Protein AF-A0A4D7JFY1-F1 (afdb_monomer)

Radius of gyration: 15.25 Å; Cα contacts (8 Å, |Δi|>4): 106; chains: 1; bounding box: 45×32×31 Å

Sequence (107 aa):
MTNQVCSRCGSYLITDSQNYLVNDIKEELKSESNTCGKCSKEELELKIELIKAGQIDNILKDPKWNKKKLLENLDYYLENGLMVFTEYFHLKKGYCCKNNCRHCPYN

Structure (mmCIF, N/CA/C/O backbone):
data_AF-A0A4D7JFY1-F1
#
_entry.id   AF-A0A4D7JFY1-F1
#
loop_
_atom_site.group_PDB
_atom_site.id
_atom_site.type_symbol
_atom_site.label_atom_id
_atom_site.label_alt_id
_atom_site.label_comp_id
_atom_site.label_asym_id
_atom_site.label_entity_id
_atom_site.label_seq_id
_atom_site.pdbx_PDB_ins_code
_atom_site.Cartn_x
_atom_site.Cartn_y
_atom_site.Cartn_z
_atom_site.occupancy
_atom_site.B_iso_or_equiv
_atom_site.auth_seq_id
_atom_site.auth_comp_id
_atom_site.auth_asym_id
_atom_site.auth_atom_id
_atom_site.pdbx_PDB_model_num
ATOM 1 N N . MET A 1 1 ? 29.867 19.247 -6.416 1.00 47.56 1 MET A N 1
ATOM 2 C CA . MET A 1 1 ? 28.424 18.998 -6.215 1.00 47.56 1 MET A CA 1
ATOM 3 C C . MET A 1 1 ? 27.981 18.067 -7.330 1.00 47.56 1 MET A C 1
ATOM 5 O O . MET A 1 1 ? 27.969 18.483 -8.479 1.00 47.56 1 MET A O 1
ATOM 9 N N . THR A 1 2 ? 27.786 16.782 -7.045 1.00 51.81 2 THR A N 1
ATOM 10 C CA . THR A 1 2 ? 27.357 15.803 -8.052 1.00 51.81 2 THR A CA 1
ATOM 11 C C . THR A 1 2 ? 25.845 15.900 -8.207 1.00 51.81 2 THR A C 1
ATOM 13 O O . THR A 1 2 ? 25.100 15.455 -7.340 1.00 51.81 2 THR A O 1
ATOM 16 N N . ASN A 1 3 ? 25.390 16.505 -9.304 1.00 60.25 3 ASN A N 1
ATOM 17 C CA . ASN A 1 3 ? 23.982 16.482 -9.688 1.00 60.25 3 ASN A CA 1
ATOM 18 C C . ASN A 1 3 ? 23.597 15.033 -10.001 1.00 60.25 3 ASN A C 1
ATOM 20 O O . ASN A 1 3 ? 23.916 14.527 -11.076 1.00 60.25 3 ASN A O 1
ATOM 24 N N . GLN A 1 4 ? 22.959 14.346 -9.055 1.00 73.12 4 GLN A N 1
ATOM 25 C CA . GLN A 1 4 ? 22.403 13.028 -9.327 1.00 73.12 4 GLN A CA 1
ATOM 26 C C . GLN A 1 4 ? 21.111 13.177 -10.135 1.00 73.12 4 GLN A C 1
ATOM 28 O O . GLN A 1 4 ? 20.316 14.089 -9.910 1.00 73.12 4 GLN A O 1
ATOM 33 N N . VAL A 1 5 ? 20.923 12.293 -11.110 1.00 83.31 5 VAL A N 1
ATOM 34 C CA . VAL A 1 5 ? 19.756 12.265 -11.997 1.00 83.31 5 VAL A CA 1
ATOM 35 C C . VAL A 1 5 ? 18.952 10.997 -11.750 1.00 83.31 5 VAL A C 1
ATOM 37 O O . VAL A 1 5 ? 19.507 9.956 -11.399 1.00 83.31 5 VAL A O 1
ATOM 40 N N . CYS A 1 6 ? 17.639 11.089 -11.938 1.00 82.94 6 CYS A N 1
ATOM 41 C CA . CYS A 1 6 ? 16.741 9.951 -11.868 1.00 82.94 6 CYS A CA 1
ATOM 42 C C . CYS A 1 6 ? 17.097 8.941 -12.964 1.00 82.94 6 CYS A C 1
ATOM 44 O O . CYS A 1 6 ? 17.016 9.273 -14.146 1.00 82.94 6 CYS A O 1
ATOM 46 N N . SER A 1 7 ? 17.400 7.697 -12.599 1.00 84.69 7 SER A N 1
ATOM 47 C CA . SER A 1 7 ? 17.726 6.635 -13.560 1.00 84.69 7 SER A CA 1
ATOM 48 C C . SER A 1 7 ? 16.560 6.245 -14.479 1.00 84.69 7 SER A C 1
ATOM 50 O O . SER A 1 7 ? 16.793 5.632 -15.515 1.00 84.69 7 SER A O 1
ATOM 52 N N . ARG A 1 8 ? 15.313 6.599 -14.125 1.00 84.75 8 ARG A N 1
ATOM 53 C CA . ARG A 1 8 ? 14.105 6.250 -14.894 1.00 84.75 8 ARG A CA 1
ATOM 54 C C . ARG A 1 8 ? 13.620 7.361 -15.829 1.00 84.75 8 ARG A C 1
ATOM 56 O O . ARG A 1 8 ? 13.225 7.067 -16.949 1.00 84.75 8 ARG A O 1
ATOM 63 N N . CYS A 1 9 ? 13.629 8.621 -15.389 1.00 86.75 9 CYS A N 1
ATOM 64 C CA . CYS A 1 9 ? 13.096 9.749 -16.174 1.00 86.75 9 CYS A CA 1
ATOM 65 C C . CYS A 1 9 ? 14.127 10.838 -16.505 1.00 86.75 9 CYS A C 1
ATOM 67 O O . CYS A 1 9 ? 13.779 11.821 -17.151 1.00 86.75 9 CYS A O 1
ATOM 69 N N . GLY A 1 10 ? 15.371 10.714 -16.032 1.00 83.88 10 GLY A N 1
ATOM 70 C CA . GLY A 1 10 ? 16.449 11.673 -16.298 1.00 83.88 10 GLY A CA 1
ATOM 71 C C . GLY A 1 10 ? 16.338 13.015 -15.563 1.00 83.88 10 GLY A C 1
ATOM 72 O O . GLY A 1 10 ? 17.227 13.850 -15.695 1.00 83.88 10 GLY A O 1
ATOM 73 N N . SER A 1 11 ? 15.283 13.245 -14.773 1.00 83.88 11 SER A N 1
ATOM 74 C CA . SER A 1 11 ? 15.112 14.487 -14.006 1.00 83.88 11 SER A CA 1
ATOM 75 C C . SER A 1 11 ? 16.173 14.631 -12.913 1.00 83.88 11 SER A C 1
ATOM 77 O O . SER A 1 11 ? 16.563 13.643 -12.290 1.00 83.88 11 SER A O 1
ATOM 79 N N . TYR A 1 12 ? 16.601 15.861 -12.634 1.00 79.81 12 TYR A N 1
ATOM 80 C CA . TYR A 1 12 ? 17.544 16.146 -11.552 1.00 79.81 12 TYR A CA 1
ATOM 81 C C . TYR A 1 12 ? 16.945 15.806 -10.180 1.00 79.81 12 TYR A C 1
ATOM 83 O O . TYR A 1 12 ? 15.835 16.225 -9.852 1.00 79.81 12 TYR A O 1
ATOM 91 N N . LEU A 1 13 ? 17.691 15.045 -9.375 1.00 71.88 13 LEU A N 1
ATOM 92 C CA . LEU A 1 13 ? 17.361 14.739 -7.986 1.00 71.88 13 LEU A CA 1
ATOM 93 C C . LEU A 1 13 ? 17.845 15.908 -7.125 1.00 71.88 13 LEU A C 1
ATOM 95 O O . LEU A 1 13 ? 18.973 15.916 -6.639 1.00 71.88 13 LEU A O 1
ATOM 99 N N . ILE A 1 14 ? 17.011 16.935 -6.988 1.00 62.88 14 ILE A N 1
ATOM 100 C CA . ILE A 1 14 ? 17.299 18.044 -6.078 1.00 62.88 14 ILE A CA 1
ATOM 101 C C . ILE A 1 14 ? 17.091 17.513 -4.655 1.00 62.88 14 ILE A C 1
ATOM 103 O O . ILE A 1 14 ? 16.045 16.937 -4.348 1.00 62.88 14 ILE A O 1
ATOM 107 N N . THR A 1 15 ? 18.099 17.649 -3.791 1.00 58.31 15 THR A N 1
ATOM 108 C CA . THR A 1 15 ? 18.032 17.260 -2.376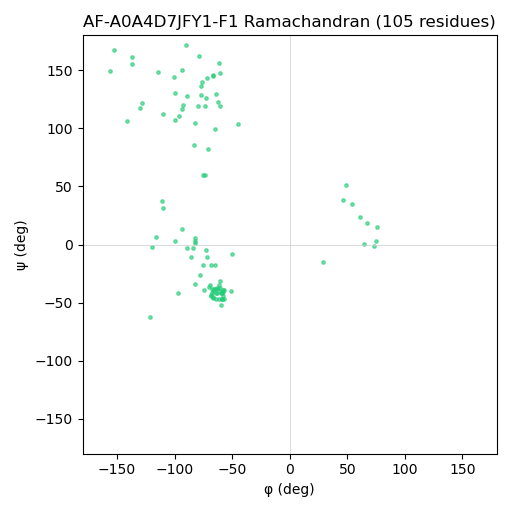 1.00 58.31 15 THR A CA 1
ATOM 109 C C . THR A 1 15 ? 17.210 18.276 -1.587 1.00 58.31 15 THR A C 1
ATOM 111 O O . THR A 1 15 ? 17.725 18.905 -0.674 1.00 58.31 15 THR A O 1
ATOM 114 N N . ASP A 1 16 ? 15.947 18.475 -1.945 1.00 47.88 16 ASP A N 1
ATOM 115 C CA . ASP A 1 16 ? 15.056 19.368 -1.214 1.00 47.88 16 ASP A CA 1
ATOM 116 C C . ASP A 1 16 ? 13.764 18.644 -0.869 1.00 47.88 16 ASP A C 1
ATOM 118 O O . ASP A 1 16 ? 13.100 18.110 -1.751 1.00 47.88 16 ASP A O 1
ATOM 122 N N . SER A 1 17 ? 13.498 18.596 0.442 1.00 45.12 17 SER A N 1
ATOM 123 C CA . SER A 1 17 ? 12.237 18.582 1.219 1.00 45.12 17 SER A CA 1
ATOM 124 C C . SER A 1 17 ? 10.919 17.986 0.674 1.00 45.12 17 SER A C 1
ATOM 126 O O . SER A 1 17 ? 10.050 17.664 1.476 1.00 45.12 17 SER A O 1
ATOM 128 N N . GLN A 1 18 ? 10.755 17.720 -0.620 1.00 45.66 18 GLN A N 1
ATOM 129 C CA . GLN A 1 18 ? 9.67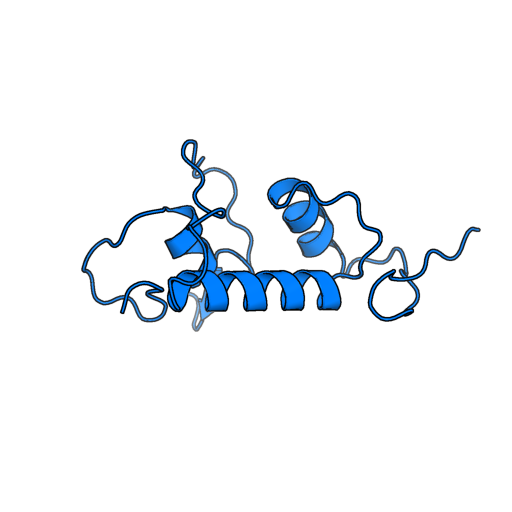0 16.928 -1.218 1.00 45.66 18 GLN A CA 1
ATOM 130 C C . GLN A 1 18 ? 9.922 15.405 -1.138 1.00 45.66 18 GLN A C 1
ATOM 132 O O . GLN A 1 18 ? 9.138 14.603 -1.642 1.00 45.66 18 GLN A O 1
ATOM 137 N N . ASN A 1 19 ? 11.023 15.001 -0.493 1.00 49.72 19 ASN A N 1
ATOM 138 C CA . ASN A 1 19 ? 11.561 13.636 -0.465 1.00 49.72 19 ASN A CA 1
ATOM 139 C C . ASN A 1 19 ? 11.222 12.827 0.804 1.00 49.72 19 ASN A C 1
ATOM 141 O O . ASN A 1 19 ? 11.682 11.692 0.922 1.00 49.72 19 ASN A O 1
ATOM 145 N N . TYR A 1 20 ? 10.439 13.367 1.748 1.00 49.19 20 TYR A N 1
ATOM 146 C CA . TYR A 1 20 ? 10.166 12.663 3.015 1.00 49.19 20 TYR A CA 1
ATOM 147 C C . TYR A 1 20 ? 9.441 11.324 2.795 1.00 49.19 20 TYR A C 1
ATOM 149 O O . TYR A 1 20 ? 9.760 10.341 3.452 1.00 49.19 20 TYR A O 1
ATOM 157 N N . LEU A 1 21 ? 8.561 11.243 1.788 1.00 54.41 21 LEU A N 1
ATOM 158 C CA . LEU A 1 21 ? 7.944 9.975 1.381 1.00 54.41 21 LEU A CA 1
ATOM 159 C C . LEU A 1 21 ? 8.928 9.024 0.700 1.00 54.41 21 LEU A C 1
ATOM 161 O O . LEU A 1 21 ? 8.813 7.816 0.836 1.00 54.41 21 LEU A O 1
ATOM 165 N N . VAL A 1 22 ? 9.861 9.553 -0.089 1.00 56.72 22 VAL A N 1
ATOM 166 C CA . VAL A 1 22 ? 10.669 8.752 -1.018 1.00 56.72 22 VAL A CA 1
ATOM 167 C C . VAL A 1 22 ? 11.714 7.946 -0.274 1.00 56.72 22 VAL A C 1
ATOM 169 O O . VAL A 1 22 ? 11.939 6.798 -0.629 1.00 56.72 22 VAL A O 1
ATOM 172 N N . ASN A 1 23 ? 12.326 8.521 0.760 1.00 56.97 23 ASN A N 1
ATOM 173 C CA . ASN A 1 23 ? 13.293 7.796 1.580 1.00 56.97 23 ASN A CA 1
ATOM 174 C C . ASN A 1 23 ? 12.600 6.691 2.388 1.00 56.97 23 ASN A C 1
ATOM 176 O O . ASN A 1 23 ? 13.059 5.555 2.355 1.00 56.97 23 ASN A O 1
ATOM 180 N N . ASP A 1 24 ? 11.444 6.987 2.990 1.00 61.81 24 ASP A N 1
ATOM 181 C CA . ASP A 1 24 ? 10.641 6.002 3.725 1.00 61.81 24 ASP A CA 1
ATOM 182 C C . ASP A 1 24 ? 10.096 4.886 2.799 1.00 61.81 24 ASP A C 1
ATOM 184 O O . ASP A 1 24 ? 10.113 3.710 3.157 1.00 61.81 24 ASP A O 1
ATOM 188 N N . ILE A 1 25 ? 9.678 5.220 1.570 1.00 62.91 25 ILE A N 1
ATOM 189 C CA . ILE A 1 25 ? 9.264 4.246 0.541 1.00 62.91 25 ILE A CA 1
ATOM 190 C C . ILE A 1 25 ? 10.454 3.412 0.052 1.00 62.91 25 ILE A C 1
ATOM 192 O O . ILE A 1 25 ? 10.314 2.209 -0.153 1.00 62.91 25 ILE A O 1
ATOM 196 N N . LYS A 1 26 ? 11.623 4.026 -0.163 1.00 64.38 26 LYS A N 1
ATOM 197 C CA . LYS A 1 26 ? 12.835 3.321 -0.611 1.00 64.38 26 LYS A CA 1
ATOM 198 C C . LYS A 1 26 ? 13.344 2.342 0.440 1.00 64.38 26 LYS A C 1
ATOM 200 O O . LYS A 1 26 ? 13.775 1.255 0.059 1.00 64.38 26 LYS A O 1
ATOM 205 N N . GLU A 1 27 ? 13.265 2.697 1.723 1.00 65.00 27 GLU A N 1
ATOM 206 C CA . GLU A 1 27 ? 13.556 1.781 2.831 1.00 65.00 27 GLU A CA 1
ATOM 207 C C . GLU A 1 27 ? 12.594 0.587 2.831 1.00 65.00 27 GLU A C 1
ATOM 209 O O . GLU A 1 27 ? 13.038 -0.561 2.890 1.00 65.00 27 GLU A O 1
ATOM 214 N N . GLU A 1 28 ? 11.291 0.837 2.680 1.00 62.72 28 GLU A N 1
ATOM 215 C CA . GLU A 1 28 ? 10.267 -0.213 2.675 1.00 62.72 28 GLU A CA 1
ATOM 216 C C . GLU A 1 28 ? 10.386 -1.147 1.454 1.00 62.72 28 GLU A C 1
ATOM 218 O O . GLU A 1 28 ? 10.268 -2.367 1.571 1.00 62.72 28 GLU A O 1
ATOM 223 N N . LEU A 1 29 ? 10.683 -0.588 0.277 1.00 63.44 29 LEU A N 1
ATOM 224 C CA . LEU A 1 29 ? 10.866 -1.333 -0.972 1.00 63.44 29 LEU A CA 1
ATOM 225 C C . LEU A 1 29 ? 12.281 -1.903 -1.146 1.00 63.44 29 LEU A C 1
ATOM 227 O O . LEU A 1 29 ? 12.530 -2.580 -2.145 1.00 63.44 29 LEU A O 1
ATOM 231 N N . LYS A 1 30 ? 13.205 -1.628 -0.211 1.00 61.38 30 LYS A N 1
ATOM 232 C CA . LYS A 1 30 ? 14.631 -1.999 -0.279 1.00 61.38 30 LYS A CA 1
ATOM 233 C C . LYS A 1 30 ? 15.271 -1.684 -1.642 1.00 61.38 30 LYS A C 1
ATOM 235 O O . LYS A 1 30 ? 16.051 -2.482 -2.160 1.00 61.38 30 LYS A O 1
ATOM 240 N N . SER A 1 31 ? 14.911 -0.559 -2.268 1.00 63.03 31 SER A N 1
ATOM 241 C CA . SER A 1 31 ? 15.376 -0.240 -3.626 1.00 63.03 31 SER A CA 1
ATOM 242 C C . SER A 1 31 ? 16.656 0.602 -3.589 1.00 63.03 31 SER A C 1
ATOM 244 O O . SER A 1 31 ? 16.630 1.733 -3.104 1.00 63.03 31 SER A O 1
ATOM 246 N N . GLU A 1 32 ? 17.748 0.103 -4.171 1.00 61.31 32 GLU A N 1
ATOM 247 C CA . GLU A 1 32 ? 19.032 0.825 -4.290 1.00 61.31 32 GLU A CA 1
ATOM 248 C C . GLU A 1 32 ? 19.082 1.799 -5.487 1.00 61.31 32 GLU A C 1
ATOM 250 O O . GLU A 1 32 ? 20.097 2.445 -5.746 1.00 61.31 32 GLU A O 1
ATOM 255 N N . SER A 1 33 ? 17.995 1.924 -6.255 1.00 67.69 33 SER A N 1
ATOM 256 C CA . SER A 1 33 ? 17.975 2.743 -7.466 1.00 67.69 33 SER A CA 1
ATOM 257 C C . SER A 1 33 ? 17.874 4.245 -7.176 1.00 67.69 33 SER A C 1
ATOM 259 O O . SER A 1 33 ? 17.025 4.707 -6.406 1.00 67.69 33 SER A O 1
ATOM 261 N N . ASN A 1 34 ? 18.669 5.038 -7.900 1.00 74.56 34 ASN A N 1
ATOM 262 C CA . ASN A 1 34 ? 18.582 6.501 -7.932 1.00 74.56 34 ASN A CA 1
ATOM 263 C C . ASN A 1 34 ? 17.363 6.976 -8.740 1.00 74.56 34 ASN A C 1
ATOM 265 O O . ASN A 1 34 ? 17.501 7.674 -9.736 1.00 74.56 34 ASN A O 1
ATOM 269 N N . THR A 1 35 ? 16.154 6.589 -8.337 1.00 75.88 35 THR A N 1
ATOM 270 C CA . THR A 1 35 ? 14.889 7.072 -8.909 1.00 75.88 35 THR A CA 1
ATOM 271 C C . THR A 1 35 ? 14.347 8.267 -8.122 1.00 75.88 35 THR A C 1
ATOM 273 O O . THR A 1 35 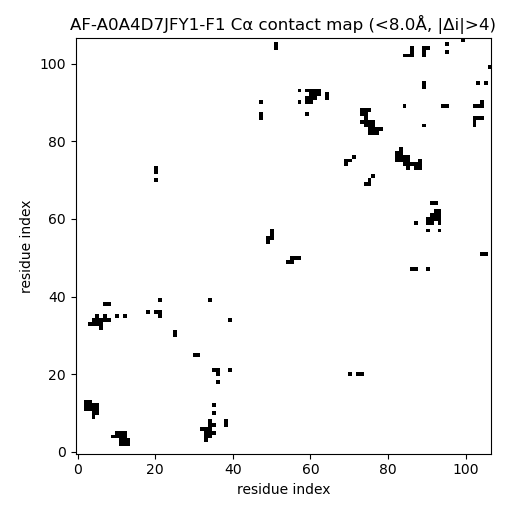? 14.582 8.395 -6.915 1.00 75.88 35 THR A O 1
ATOM 276 N N . CYS A 1 36 ? 13.619 9.161 -8.799 1.00 78.50 36 CYS A N 1
ATOM 277 C CA . CYS A 1 36 ? 12.891 10.258 -8.159 1.00 78.50 36 CYS A CA 1
ATOM 278 C C . CYS A 1 36 ? 11.578 9.762 -7.534 1.00 78.50 36 CYS A C 1
ATOM 280 O O . CYS A 1 36 ? 11.063 8.706 -7.907 1.00 78.50 36 CYS A O 1
ATOM 282 N N . GLY A 1 37 ? 10.998 10.554 -6.625 1.00 74.12 37 GLY A N 1
ATOM 283 C CA . GLY A 1 37 ? 9.767 10.187 -5.919 1.00 74.12 37 GLY A CA 1
ATOM 284 C C . GLY A 1 37 ? 8.579 9.876 -6.820 1.00 74.12 37 GLY A C 1
ATOM 285 O O . GLY A 1 37 ? 7.867 8.907 -6.577 1.00 74.12 37 GLY A O 1
ATOM 286 N N . LYS A 1 38 ? 8.409 10.642 -7.904 1.00 81.94 38 LYS A N 1
ATOM 287 C CA . LYS A 1 38 ? 7.364 10.391 -8.904 1.00 81.94 38 LYS A CA 1
ATOM 288 C C . LYS A 1 38 ? 7.525 9.009 -9.543 1.00 81.94 38 LYS A C 1
ATOM 290 O O . LYS A 1 38 ? 6.597 8.213 -9.524 1.00 81.94 38 LYS A O 1
ATOM 295 N N . CYS A 1 39 ? 8.721 8.705 -10.041 1.00 82.62 39 CYS A N 1
ATOM 296 C CA . CYS A 1 39 ? 9.017 7.421 -10.669 1.00 82.62 39 CYS A CA 1
ATOM 297 C C . CYS A 1 39 ? 8.886 6.236 -9.708 1.00 82.62 39 CYS A C 1
ATOM 299 O O . CYS A 1 39 ? 8.429 5.175 -10.121 1.00 82.62 39 CYS A O 1
ATOM 301 N N . SER A 1 40 ? 9.280 6.399 -8.444 1.00 81.50 40 SER A N 1
ATOM 302 C CA . SER A 1 40 ? 9.094 5.359 -7.426 1.00 81.50 40 SER A CA 1
ATOM 303 C C . SER A 1 40 ? 7.614 5.145 -7.095 1.00 81.50 40 SER A C 1
ATOM 305 O O . SER A 1 40 ? 7.187 4.003 -6.949 1.00 81.50 40 SER A O 1
ATOM 307 N N . LYS A 1 41 ? 6.814 6.217 -7.037 1.00 80.81 41 LYS A N 1
ATOM 308 C CA . LYS A 1 41 ? 5.364 6.123 -6.831 1.00 80.81 41 LYS A CA 1
ATOM 309 C C . LYS A 1 41 ? 4.671 5.410 -7.995 1.00 80.81 41 LYS A C 1
ATOM 311 O O . LYS A 1 41 ? 3.920 4.475 -7.757 1.00 80.81 41 LYS A O 1
ATOM 316 N N . GLU A 1 42 ? 4.995 5.775 -9.234 1.00 85.81 42 GLU A N 1
ATOM 317 C CA . GLU A 1 42 ? 4.464 5.116 -10.439 1.00 85.81 42 GLU A CA 1
ATOM 318 C C . GLU A 1 42 ? 4.838 3.625 -10.500 1.00 85.81 42 GLU A C 1
ATOM 320 O O . GLU A 1 42 ? 4.055 2.796 -10.952 1.00 85.81 42 GLU A O 1
ATOM 325 N N . GLU A 1 43 ? 6.049 3.257 -10.064 1.00 86.56 43 GLU A N 1
ATOM 326 C CA . GLU A 1 43 ? 6.441 1.845 -9.961 1.00 86.56 43 GLU A CA 1
ATOM 327 C C . GLU A 1 43 ? 5.595 1.089 -8.932 1.00 86.56 43 GLU A C 1
ATOM 329 O O . GLU A 1 43 ? 5.186 -0.047 -9.175 1.00 86.56 43 GLU A O 1
ATOM 334 N N . LEU A 1 44 ? 5.334 1.713 -7.783 1.00 85.25 44 LEU A N 1
ATOM 335 C CA . LEU A 1 44 ? 4.523 1.111 -6.739 1.00 85.25 44 LEU A CA 1
ATOM 336 C C . LEU A 1 44 ? 3.065 0.941 -7.177 1.00 85.25 44 LEU A C 1
ATOM 338 O O . LEU A 1 44 ? 2.503 -0.132 -6.982 1.00 85.25 44 LEU A O 1
ATOM 342 N N . GLU A 1 45 ? 2.476 1.963 -7.794 1.00 89.19 45 GLU A N 1
ATOM 343 C CA . GLU A 1 45 ? 1.119 1.903 -8.348 1.00 89.19 45 GLU A CA 1
ATOM 344 C C . GLU A 1 45 ? 0.996 0.772 -9.377 1.00 89.19 45 GLU A C 1
ATOM 346 O O . GLU A 1 45 ? 0.072 -0.034 -9.295 1.00 89.19 45 GLU A O 1
ATOM 351 N N . LEU A 1 46 ? 1.983 0.624 -10.269 1.00 90.25 46 LEU A N 1
ATOM 352 C CA . LEU A 1 46 ? 2.020 -0.501 -11.203 1.00 90.25 46 LEU A CA 1
ATOM 353 C C . LEU A 1 46 ? 2.045 -1.850 -10.465 1.00 90.25 46 LEU A C 1
ATOM 355 O O . LEU A 1 46 ? 1.277 -2.742 -10.810 1.00 90.25 46 LEU A O 1
ATOM 359 N N . LYS A 1 47 ? 2.890 -2.018 -9.438 1.00 90.75 47 LYS A N 1
ATOM 360 C CA . LYS A 1 47 ? 2.944 -3.264 -8.646 1.00 90.75 47 LYS A CA 1
ATOM 361 C C . LYS A 1 47 ? 1.603 -3.585 -7.988 1.00 90.75 47 LYS A C 1
ATOM 363 O O . LYS A 1 47 ? 1.202 -4.744 -7.991 1.00 90.75 47 LYS A O 1
ATOM 368 N N . ILE A 1 48 ? 0.920 -2.579 -7.442 1.00 92.12 48 ILE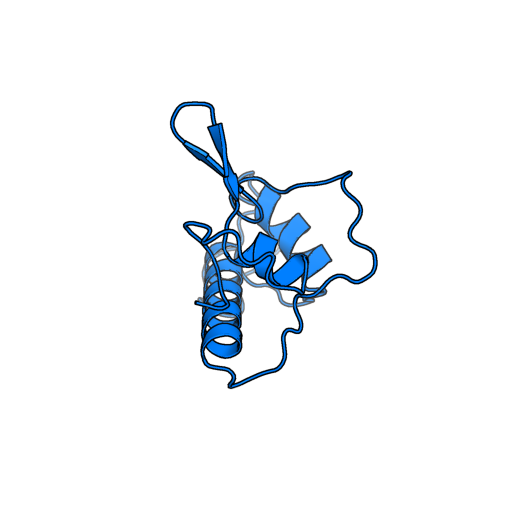 A N 1
ATOM 369 C CA . ILE A 1 48 ? -0.408 -2.736 -6.835 1.00 92.12 48 ILE A CA 1
ATOM 370 C C . ILE A 1 48 ? -1.402 -3.280 -7.868 1.00 92.12 48 ILE A C 1
ATOM 372 O O . ILE A 1 48 ? -2.086 -4.261 -7.582 1.00 92.12 48 ILE A O 1
ATOM 376 N N . GLU A 1 49 ? -1.426 -2.722 -9.079 1.00 94.00 49 GLU A N 1
ATOM 377 C CA . GLU A 1 49 ? -2.301 -3.202 -10.157 1.00 94.00 49 GLU A CA 1
ATOM 378 C C . GLU A 1 49 ? -1.977 -4.638 -10.591 1.00 94.00 49 GLU A C 1
ATOM 380 O O . GLU A 1 49 ? -2.884 -5.455 -10.742 1.00 94.00 49 GLU A O 1
ATOM 385 N N . LEU A 1 50 ? -0.694 -4.993 -10.717 1.00 93.12 50 LEU A N 1
ATOM 386 C CA . LEU A 1 50 ? -0.286 -6.365 -11.049 1.00 93.12 50 LEU A CA 1
ATOM 387 C C . LEU A 1 50 ? -0.726 -7.373 -9.969 1.00 93.12 50 LEU A C 1
ATOM 389 O O . LEU A 1 50 ? -1.149 -8.483 -10.299 1.00 93.12 50 LEU A O 1
ATOM 393 N N . ILE A 1 51 ? -0.649 -6.993 -8.687 1.00 92.81 51 ILE A N 1
ATOM 394 C CA . ILE A 1 51 ? -1.122 -7.820 -7.564 1.00 92.81 51 ILE A CA 1
ATOM 395 C C . ILE A 1 51 ? -2.645 -7.977 -7.622 1.00 92.81 51 ILE A C 1
ATOM 397 O O . ILE A 1 51 ? -3.149 -9.091 -7.495 1.00 92.81 51 ILE A O 1
ATOM 401 N N . LYS A 1 52 ? -3.381 -6.881 -7.844 1.00 91.75 52 LYS A N 1
ATOM 402 C CA . LYS A 1 52 ? -4.850 -6.884 -7.971 1.00 91.75 52 LYS A CA 1
ATOM 403 C C . LYS A 1 52 ? -5.315 -7.765 -9.129 1.00 91.75 52 LYS A C 1
ATOM 405 O O . LYS A 1 52 ? -6.265 -8.526 -8.987 1.00 91.75 52 LYS A O 1
ATOM 410 N N . ALA A 1 53 ? -4.601 -7.716 -10.251 1.00 92.94 53 ALA A N 1
ATOM 411 C CA . ALA A 1 53 ? -4.850 -8.565 -11.410 1.00 92.94 53 ALA A CA 1
ATOM 412 C C . ALA A 1 53 ? -4.436 -10.037 -11.201 1.00 92.94 53 ALA A C 1
ATOM 414 O O . ALA A 1 53 ? -4.646 -10.859 -12.094 1.00 92.94 53 ALA A O 1
ATOM 415 N N . GLY A 1 54 ? -3.822 -10.383 -10.063 1.00 91.56 5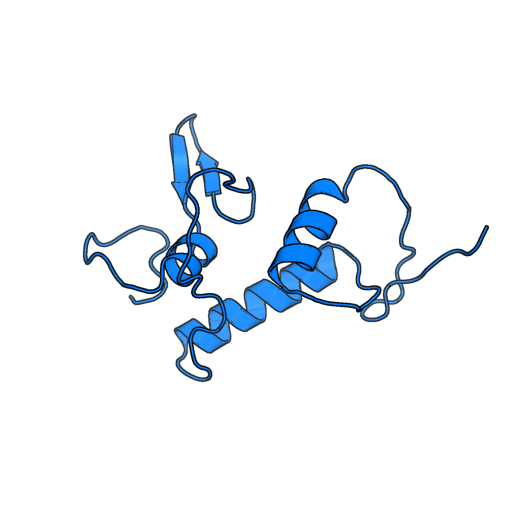4 GLY A N 1
ATOM 416 C CA . GLY A 1 54 ? -3.323 -11.730 -9.777 1.00 91.56 54 GLY A CA 1
ATOM 417 C C . GLY A 1 54 ? -2.151 -12.155 -10.666 1.00 91.56 54 GLY A C 1
ATOM 418 O O . GLY A 1 54 ? -1.877 -13.345 -10.791 1.00 91.56 54 GLY A O 1
ATOM 419 N N . GLN A 1 55 ? -1.471 -11.201 -11.309 1.00 94.31 55 GLN A N 1
ATOM 420 C CA . GLN A 1 55 ? -0.334 -11.476 -12.192 1.00 94.31 55 GLN A CA 1
ATOM 421 C C . GLN A 1 55 ? 0.946 -11.772 -11.406 1.00 94.31 55 GLN A C 1
ATOM 423 O O . GLN A 1 55 ? 1.828 -12.469 -11.907 1.00 94.31 55 GLN A O 1
ATOM 428 N N . ILE A 1 56 ? 1.045 -11.248 -10.183 1.00 91.44 56 ILE A N 1
ATOM 429 C CA . ILE A 1 56 ? 2.137 -11.510 -9.243 1.00 91.44 56 ILE A CA 1
ATOM 430 C C . ILE A 1 56 ? 1.581 -11.735 -7.834 1.00 91.44 56 ILE A C 1
ATOM 432 O O . ILE A 1 56 ? 0.513 -11.228 -7.488 1.00 91.44 56 ILE A O 1
ATOM 436 N N . ASP A 1 57 ? 2.335 -12.458 -7.004 1.00 92.00 57 ASP A N 1
ATOM 437 C CA . ASP A 1 57 ? 2.024 -12.615 -5.583 1.00 92.00 57 ASP A CA 1
ATOM 438 C C . ASP A 1 57 ? 2.048 -11.265 -4.849 1.00 92.00 57 ASP A C 1
ATOM 440 O O . ASP A 1 57 ? 2.748 -10.327 -5.242 1.00 92.00 57 ASP A O 1
ATOM 444 N N . ASN A 1 58 ? 1.328 -11.173 -3.725 1.00 91.00 58 ASN A N 1
ATOM 445 C CA . ASN A 1 58 ? 1.365 -9.991 -2.864 1.00 91.00 58 ASN A CA 1
ATOM 446 C C . ASN A 1 58 ? 2.713 -9.882 -2.124 1.00 91.00 58 ASN A C 1
ATOM 448 O O . ASN A 1 58 ? 2.838 -10.238 -0.949 1.00 91.00 58 ASN A O 1
ATOM 452 N N . ILE A 1 59 ? 3.709 -9.340 -2.824 1.00 87.81 59 ILE A N 1
ATOM 453 C CA . ILE A 1 59 ? 5.059 -9.067 -2.317 1.00 87.81 59 ILE A CA 1
ATOM 454 C C . ILE A 1 59 ? 5.115 -7.900 -1.320 1.00 87.81 59 ILE A C 1
ATOM 456 O O . ILE A 1 59 ? 6.146 -7.695 -0.687 1.00 87.81 59 ILE A O 1
ATOM 460 N N . LEU A 1 60 ? 4.030 -7.128 -1.184 1.00 87.44 60 LEU A N 1
ATOM 461 C CA . LEU A 1 60 ? 3.944 -5.983 -0.270 1.00 87.44 60 LEU A CA 1
ATOM 462 C C . LEU A 1 60 ? 3.524 -6.393 1.147 1.00 87.44 60 LEU A C 1
ATOM 464 O O . LEU A 1 60 ? 3.576 -5.577 2.064 1.00 87.44 60 LEU A O 1
ATOM 468 N N . LYS A 1 61 ? 3.085 -7.643 1.337 1.00 87.00 61 LYS A N 1
ATOM 469 C CA . LYS A 1 61 ? 2.651 -8.163 2.633 1.00 87.00 61 LYS A CA 1
ATOM 470 C C . LYS A 1 61 ? 3.789 -8.105 3.652 1.00 87.00 61 LYS A C 1
ATOM 472 O O . LYS A 1 61 ? 4.793 -8.798 3.508 1.00 87.00 61 LYS A O 1
ATOM 477 N N . ASP A 1 62 ? 3.576 -7.364 4.735 1.00 81.62 62 ASP A N 1
ATOM 478 C CA . ASP A 1 62 ? 4.505 -7.307 5.861 1.00 81.62 62 ASP A CA 1
ATOM 479 C C . ASP A 1 62 ? 4.014 -8.229 6.996 1.00 81.62 62 ASP A C 1
ATOM 481 O O . ASP A 1 62 ? 3.039 -7.909 7.687 1.00 81.62 62 ASP A O 1
ATOM 485 N N . PRO A 1 63 ? 4.665 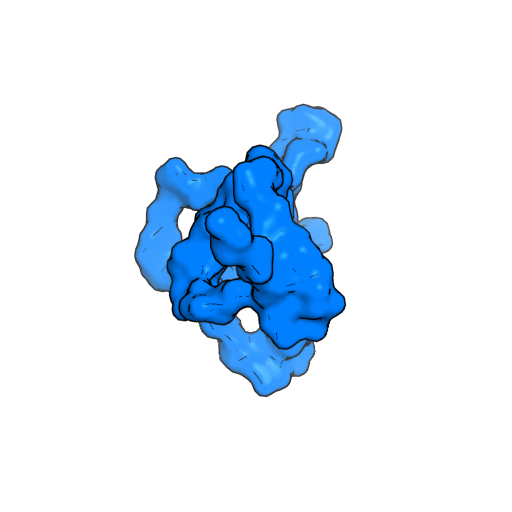-9.386 7.230 1.00 71.12 63 PRO A N 1
ATOM 486 C CA . PRO A 1 63 ? 4.268 -10.315 8.286 1.00 71.12 63 PRO A CA 1
ATOM 487 C C . PRO A 1 63 ? 4.512 -9.762 9.697 1.00 71.12 63 PRO A C 1
ATOM 489 O O . PRO A 1 63 ? 3.944 -10.280 10.658 1.00 71.12 63 PRO A O 1
ATOM 492 N N . LYS A 1 64 ? 5.352 -8.730 9.841 1.00 71.00 64 LYS A N 1
ATOM 493 C CA . LYS A 1 64 ? 5.697 -8.096 11.117 1.00 71.00 64 LYS A CA 1
ATOM 494 C C . LYS A 1 64 ? 5.103 -6.695 11.228 1.00 71.00 64 LYS A C 1
ATOM 496 O O . LYS A 1 64 ? 5.695 -5.860 11.911 1.00 71.00 64 LYS A O 1
ATOM 501 N N . TRP A 1 65 ? 3.942 -6.461 10.604 1.00 64.44 65 TRP A N 1
ATOM 502 C CA . TRP A 1 65 ? 3.280 -5.158 10.588 1.00 64.44 65 TRP A CA 1
ATOM 503 C C . TRP A 1 65 ? 3.270 -4.514 11.979 1.00 64.44 65 TRP A C 1
ATOM 505 O O . TRP A 1 65 ? 2.525 -4.900 12.887 1.00 64.44 65 TRP A O 1
ATOM 515 N N . ASN A 1 66 ? 4.147 -3.529 12.150 1.00 61.94 66 ASN A N 1
ATOM 516 C CA . ASN A 1 66 ? 4.306 -2.803 13.391 1.00 61.94 66 ASN A CA 1
ATOM 517 C C . ASN A 1 66 ? 3.472 -1.531 13.266 1.00 61.94 66 ASN A C 1
ATOM 519 O O . ASN A 1 66 ? 3.826 -0.627 12.515 1.00 61.94 66 ASN A O 1
ATOM 523 N N . LYS A 1 67 ? 2.374 -1.448 14.025 1.00 62.56 67 LYS A N 1
ATOM 524 C CA . LYS A 1 67 ? 1.447 -0.297 14.091 1.00 62.56 67 LYS A CA 1
ATOM 525 C C . LYS A 1 67 ? 2.113 1.076 14.307 1.00 62.56 67 LYS A C 1
ATOM 527 O O . LYS A 1 67 ? 1.419 2.084 14.284 1.00 62.56 67 LYS A O 1
ATOM 532 N N . LYS A 1 68 ? 3.420 1.128 14.585 1.00 63.47 68 LYS A N 1
ATOM 533 C CA . LYS A 1 68 ? 4.145 2.324 15.023 1.00 63.47 68 LYS A CA 1
ATOM 534 C C . LYS A 1 68 ? 4.445 3.356 13.934 1.00 63.47 68 LYS A C 1
ATOM 536 O O . LYS A 1 68 ? 4.726 4.488 14.310 1.00 63.47 68 LYS A O 1
ATOM 541 N N . LYS A 1 69 ? 4.381 3.031 12.637 1.00 80.75 69 LYS A N 1
ATOM 542 C CA . LYS A 1 69 ? 4.578 4.042 11.582 1.00 80.75 69 LYS A CA 1
ATOM 543 C C . LYS A 1 69 ? 3.625 3.797 10.414 1.00 80.75 69 LYS A C 1
ATOM 545 O O . LYS A 1 69 ? 3.795 2.840 9.669 1.00 80.75 69 LYS A O 1
ATOM 550 N N . LEU A 1 70 ? 2.610 4.652 10.307 1.00 86.50 70 LEU A N 1
ATOM 551 C CA . LEU A 1 70 ? 1.781 4.789 9.112 1.00 86.50 70 LEU A CA 1
ATOM 552 C C . LEU A 1 70 ? 2.282 6.003 8.340 1.00 86.50 70 LEU A C 1
ATOM 554 O O . LEU A 1 70 ? 2.455 7.076 8.922 1.00 86.50 70 LEU A O 1
ATOM 558 N N . LEU A 1 71 ? 2.505 5.828 7.047 1.00 85.44 71 LEU A N 1
ATOM 559 C CA . LEU A 1 71 ? 2.970 6.880 6.161 1.00 85.44 71 LEU A CA 1
ATOM 560 C C . LEU A 1 71 ? 1.762 7.543 5.494 1.00 85.44 71 LEU A C 1
ATOM 562 O O . LEU A 1 71 ? 1.021 6.906 4.743 1.00 85.44 71 LEU A O 1
ATOM 566 N N . GLU A 1 72 ? 1.555 8.829 5.766 1.00 86.31 72 GLU A N 1
ATOM 567 C CA . GLU A 1 72 ? 0.564 9.626 5.039 1.00 86.31 72 GLU A CA 1
ATOM 568 C C . GLU A 1 72 ? 0.917 9.651 3.540 1.00 86.31 72 GLU A C 1
ATOM 570 O O . GLU A 1 72 ? 2.084 9.590 3.176 1.00 86.31 72 GLU A O 1
ATOM 575 N N . ASN A 1 73 ? -0.074 9.706 2.654 1.00 85.06 73 ASN A N 1
ATOM 576 C CA . ASN A 1 73 ? 0.031 9.575 1.194 1.00 85.06 73 ASN A CA 1
ATOM 577 C C . ASN A 1 73 ? 0.516 8.211 0.666 1.00 85.06 73 ASN A C 1
ATOM 579 O O . ASN A 1 73 ? 0.596 8.041 -0.553 1.00 85.06 73 ASN A O 1
ATOM 583 N N . LEU A 1 74 ? 0.802 7.243 1.544 1.00 86.00 74 LEU A N 1
ATOM 584 C CA . LEU A 1 74 ? 1.124 5.866 1.169 1.00 86.00 74 LEU A CA 1
ATOM 585 C C . LEU A 1 74 ? 0.158 4.873 1.809 1.00 86.00 74 LEU A C 1
ATOM 587 O O . LEU A 1 74 ? -0.572 4.205 1.090 1.00 86.00 74 LEU A O 1
ATOM 591 N N . ASP A 1 75 ? 0.124 4.797 3.140 1.00 89.50 75 ASP A N 1
ATOM 592 C CA . ASP A 1 75 ? -0.775 3.923 3.900 1.00 89.50 75 ASP A CA 1
ATOM 593 C C . ASP A 1 75 ? -2.172 4.543 4.056 1.00 89.50 75 ASP A C 1
ATOM 595 O O . ASP A 1 75 ? -3.185 3.842 4.081 1.00 89.50 75 ASP A O 1
ATOM 599 N N . TYR A 1 76 ? -2.244 5.868 4.177 1.00 92.50 76 TYR A N 1
ATOM 600 C CA . TYR A 1 76 ? -3.498 6.597 4.346 1.00 92.50 76 TYR A CA 1
ATOM 601 C C . TYR A 1 76 ? -3.401 8.025 3.815 1.00 92.50 76 TYR A C 1
ATOM 603 O O . TYR A 1 76 ? -2.311 8.535 3.589 1.00 92.50 76 TYR A O 1
ATOM 611 N N . TYR A 1 77 ? -4.535 8.697 3.679 1.00 93.81 77 TYR A N 1
ATOM 612 C CA . TYR A 1 77 ? -4.621 10.151 3.546 1.00 93.81 77 TYR A CA 1
ATOM 613 C C . TYR A 1 77 ? -5.768 10.680 4.411 1.00 93.81 77 TYR A C 1
ATOM 615 O O . TYR A 1 77 ? -6.639 9.914 4.834 1.00 93.81 77 TYR A O 1
ATOM 623 N N . LEU A 1 78 ? -5.759 11.978 4.712 1.00 95.25 78 LEU A N 1
ATOM 624 C CA . LEU A 1 78 ? -6.849 12.621 5.439 1.00 95.25 78 LEU A CA 1
ATOM 625 C C . LEU A 1 78 ? -7.906 13.141 4.460 1.00 95.25 78 LEU A C 1
ATOM 627 O O . LEU A 1 78 ? -7.605 13.890 3.535 1.00 95.25 78 LEU A O 1
ATOM 631 N N . GLU A 1 79 ? -9.160 12.765 4.686 1.00 96.25 79 GLU A N 1
ATOM 632 C CA . GLU A 1 79 ? -10.325 13.236 3.936 1.00 96.25 79 GLU A CA 1
ATOM 633 C C . GLU A 1 79 ? -11.371 13.694 4.955 1.00 96.25 79 GLU A C 1
ATOM 635 O O . GLU A 1 79 ? -11.811 12.910 5.794 1.00 96.25 79 GLU A O 1
ATOM 640 N N . ASN A 1 80 ? -11.740 14.978 4.942 1.00 96.19 80 ASN A N 1
ATOM 641 C CA . ASN A 1 80 ? -12.687 15.562 5.907 1.00 96.19 80 ASN A CA 1
ATOM 642 C C . ASN A 1 80 ? -12.301 15.336 7.387 1.00 96.19 80 ASN A C 1
ATOM 644 O O . ASN A 1 80 ? -13.162 15.129 8.239 1.00 96.19 80 ASN A O 1
ATOM 648 N N . GLY A 1 81 ? -11.000 15.338 7.695 1.00 95.00 81 GLY A N 1
ATOM 649 C CA . GLY A 1 81 ? -10.488 15.077 9.047 1.00 95.00 81 GLY A CA 1
ATOM 650 C C . GLY A 1 81 ? -10.531 13.604 9.474 1.00 95.00 81 GLY A C 1
ATOM 651 O O . GLY A 1 81 ? -10.152 13.286 10.599 1.00 95.00 81 GLY A O 1
ATOM 652 N N . LEU A 1 82 ? -10.959 12.701 8.590 1.00 95.62 82 LEU A N 1
ATOM 653 C CA . LEU A 1 82 ? -10.946 11.261 8.808 1.00 95.62 82 LEU A CA 1
ATOM 654 C C . LEU A 1 82 ? -9.756 10.625 8.091 1.00 95.62 82 LEU A C 1
ATOM 656 O O . LEU A 1 82 ? -9.386 11.019 6.988 1.00 95.62 82 LEU A O 1
ATOM 660 N N . MET A 1 83 ? -9.179 9.602 8.716 1.00 93.94 83 MET A N 1
ATOM 661 C CA . MET A 1 83 ? -8.115 8.803 8.121 1.00 93.94 83 MET A CA 1
ATOM 662 C C . MET A 1 83 ? -8.702 7.781 7.143 1.00 93.94 83 MET A C 1
ATOM 664 O O . MET A 1 83 ? -9.466 6.901 7.543 1.00 93.94 83 MET A O 1
ATOM 668 N N . VAL A 1 84 ? -8.316 7.876 5.872 1.00 95.12 84 VAL A N 1
ATOM 669 C CA . VAL A 1 84 ? -8.744 6.971 4.803 1.00 95.12 84 VAL A CA 1
ATOM 670 C C . VAL A 1 84 ? -7.560 6.117 4.365 1.00 95.12 84 VAL A C 1
ATOM 672 O O . VAL A 1 84 ? -6.594 6.628 3.805 1.00 95.12 84 VAL A O 1
ATOM 675 N N . PHE A 1 85 ? -7.629 4.812 4.632 1.00 94.69 85 PHE A N 1
ATOM 676 C CA . PHE A 1 85 ? -6.591 3.857 4.237 1.00 94.69 85 PHE A CA 1
ATOM 677 C C . PHE A 1 85 ? -6.587 3.600 2.731 1.00 94.69 85 PHE A C 1
ATOM 679 O O . PHE A 1 85 ? -7.646 3.525 2.114 1.00 94.69 85 PHE A O 1
ATOM 686 N N . THR A 1 86 ? -5.399 3.427 2.161 1.00 94.25 86 THR A N 1
ATOM 687 C CA . THR A 1 86 ? -5.195 3.160 0.732 1.00 94.25 86 THR A CA 1
ATOM 688 C C . THR A 1 86 ? -5.188 1.661 0.419 1.00 94.25 86 THR A C 1
ATOM 690 O O . THR A 1 86 ? -5.112 0.807 1.308 1.00 94.25 86 THR A O 1
ATOM 693 N N . GLU A 1 87 ? -5.185 1.324 -0.872 1.00 94.56 87 GLU A N 1
ATOM 694 C CA . GLU A 1 87 ? -4.975 -0.051 -1.342 1.00 94.56 87 GLU A CA 1
ATOM 695 C C . GLU A 1 87 ? -3.636 -0.627 -0.860 1.00 94.56 87 GLU A C 1
ATOM 697 O O . GLU A 1 87 ? -3.577 -1.785 -0.440 1.00 94.56 87 GLU A O 1
ATOM 702 N N . TYR A 1 88 ? -2.576 0.193 -0.846 1.00 92.25 88 TYR A N 1
ATOM 703 C CA . TYR A 1 88 ? -1.252 -0.204 -0.366 1.00 92.25 88 TYR A CA 1
ATOM 704 C C . TYR A 1 88 ? -1.308 -0.713 1.076 1.00 92.25 88 TYR A C 1
ATOM 706 O O . TYR A 1 88 ? -0.802 -1.795 1.367 1.00 92.25 88 TYR A O 1
ATOM 714 N N . PHE A 1 89 ? -1.992 0.008 1.969 1.00 92.50 89 PHE A N 1
ATOM 715 C CA . PHE A 1 89 ? -2.153 -0.414 3.360 1.00 92.50 89 PHE A CA 1
ATOM 716 C C . PHE A 1 89 ? -2.855 -1.773 3.475 1.00 92.50 89 PHE A C 1
ATOM 718 O O . PHE A 1 89 ? -2.460 -2.639 4.262 1.00 92.50 89 PHE A O 1
ATOM 725 N N . HIS A 1 90 ? -3.896 -1.988 2.672 1.00 92.19 90 HIS A N 1
ATOM 726 C CA . HIS A 1 90 ? -4.635 -3.246 2.663 1.00 92.19 90 HIS A CA 1
ATOM 727 C C . HIS A 1 90 ? -3.821 -4.414 2.082 1.00 92.19 90 HIS A C 1
ATOM 729 O O . HIS A 1 90 ? -3.929 -5.542 2.580 1.00 92.19 90 HIS A O 1
ATOM 735 N N . LEU A 1 91 ? -2.969 -4.160 1.085 1.00 92.56 91 LEU A N 1
ATOM 736 C CA . LEU A 1 91 ? -2.008 -5.140 0.578 1.00 92.56 91 LEU A CA 1
ATOM 737 C C . LEU A 1 91 ? -0.916 -5.440 1.607 1.00 92.56 91 LEU A C 1
ATOM 739 O O . LEU A 1 91 ? -0.659 -6.615 1.870 1.00 92.56 91 LEU A O 1
ATOM 743 N N . LYS A 1 92 ? -0.369 -4.418 2.274 1.00 90.50 92 LYS A N 1
ATOM 744 C CA . LYS A 1 92 ? 0.615 -4.566 3.355 1.00 90.50 92 LYS A CA 1
ATOM 745 C C . LYS A 1 92 ? 0.083 -5.411 4.510 1.00 90.50 92 LYS A C 1
ATOM 747 O O . LYS A 1 92 ? 0.779 -6.295 5.006 1.00 90.50 92 LYS A O 1
ATOM 752 N N . LYS A 1 93 ? -1.189 -5.219 4.878 1.00 90.00 93 LYS A N 1
ATOM 753 C CA . LYS A 1 93 ? -1.915 -6.055 5.852 1.00 90.00 93 LYS A CA 1
ATOM 754 C C . LYS A 1 93 ? -2.010 -7.526 5.420 1.00 90.00 93 LYS A C 1
ATOM 756 O O . LYS A 1 93 ? -2.056 -8.420 6.265 1.00 90.00 93 LYS A O 1
ATOM 761 N N . GLY A 1 94 ? -2.057 -7.791 4.115 1.00 90.31 94 GLY A N 1
ATOM 762 C CA . GLY A 1 94 ? -1.880 -9.129 3.553 1.00 90.31 94 GLY A CA 1
ATOM 763 C C . GLY A 1 94 ? -3.058 -10.091 3.688 1.00 90.31 94 GLY A C 1
ATOM 764 O O . GLY A 1 94 ? -2.851 -11.300 3.541 1.00 90.31 94 GLY A O 1
ATOM 765 N N . TYR A 1 95 ? -4.256 -9.590 4.014 1.00 90.31 95 TYR A N 1
ATOM 766 C CA . TYR A 1 95 ? -5.508 -10.352 3.975 1.00 90.31 95 TYR A CA 1
ATOM 767 C C . TYR A 1 95 ? -6.738 -9.442 3.819 1.00 90.31 95 TYR A C 1
ATOM 769 O O . TYR A 1 95 ? -6.765 -8.315 4.324 1.00 90.31 95 TYR A O 1
ATOM 777 N N . CYS A 1 96 ? -7.787 -9.957 3.167 1.00 91.44 96 CYS A N 1
ATOM 778 C CA . CYS A 1 96 ? -9.090 -9.295 3.075 1.00 91.44 96 CYS A CA 1
ATOM 779 C C . CYS A 1 96 ? -9.872 -9.442 4.390 1.00 91.44 96 CYS A C 1
ATOM 781 O O . CYS A 1 96 ? -10.051 -10.548 4.900 1.00 91.44 96 CYS A O 1
ATOM 783 N N . CYS A 1 97 ? -10.376 -8.331 4.936 1.00 90.94 97 CYS A N 1
ATOM 784 C CA . CYS A 1 97 ? -11.206 -8.331 6.146 1.00 90.94 97 CYS A CA 1
ATOM 785 C C . CYS A 1 97 ? -12.712 -8.491 5.885 1.00 90.94 97 CYS A C 1
ATOM 787 O O . CYS A 1 97 ? -13.464 -8.550 6.849 1.00 90.94 97 CYS A O 1
ATOM 789 N N . LYS A 1 98 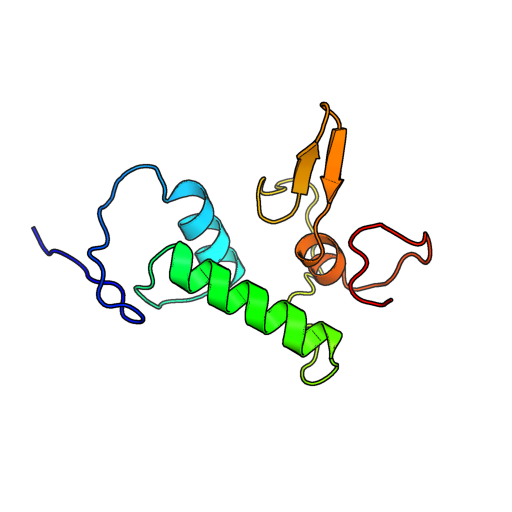? -13.148 -8.551 4.618 1.00 92.44 98 LYS A N 1
ATOM 790 C CA . LYS A 1 98 ? -14.557 -8.708 4.196 1.00 92.44 98 LYS A CA 1
ATOM 791 C C . LYS A 1 98 ? -15.516 -7.592 4.647 1.00 92.44 98 LYS A C 1
ATOM 793 O O . LYS A 1 98 ? -16.723 -7.790 4.666 1.00 92.44 98 LYS A O 1
ATOM 798 N N . ASN A 1 99 ? -14.993 -6.398 4.932 1.00 93.19 99 ASN A N 1
ATOM 799 C CA . ASN A 1 99 ? -15.790 -5.232 5.343 1.00 93.19 99 ASN A CA 1
ATOM 800 C C . ASN A 1 99 ? -16.185 -4.307 4.177 1.00 93.19 99 ASN A C 1
ATOM 802 O O . ASN A 1 99 ? -16.582 -3.172 4.420 1.00 93.19 99 ASN A O 1
ATOM 806 N N . ASN A 1 100 ? -16.025 -4.757 2.927 1.00 91.44 100 ASN A N 1
ATOM 807 C CA . ASN A 1 100 ? -16.313 -3.979 1.718 1.00 91.44 100 ASN A CA 1
ATOM 808 C C . ASN A 1 100 ? -15.700 -2.558 1.734 1.00 91.44 100 ASN A C 1
ATOM 810 O O . ASN A 1 100 ? -16.388 -1.553 1.563 1.00 91.44 100 ASN A O 1
ATOM 814 N N . CYS A 1 101 ? -14.399 -2.474 2.024 1.00 92.88 101 CYS A N 1
ATOM 815 C CA . CYS A 1 101 ? -13.686 -1.203 2.148 1.00 92.88 101 CYS A CA 1
ATOM 816 C C . CYS A 1 101 ? -13.607 -0.464 0.801 1.00 92.88 101 CYS A C 1
ATOM 818 O O . CYS A 1 101 ? -13.406 -1.095 -0.233 1.00 92.88 101 CYS A O 1
ATOM 820 N N . ARG A 1 102 ? -13.668 0.878 0.833 1.00 92.00 102 ARG A N 1
ATOM 821 C CA . ARG A 1 102 ? -13.560 1.751 -0.356 1.00 92.00 102 ARG A CA 1
ATOM 822 C C . ARG A 1 102 ? -12.333 1.444 -1.226 1.00 92.00 102 ARG A C 1
ATOM 824 O O . ARG A 1 102 ? -12.442 1.476 -2.441 1.00 92.00 102 ARG A O 1
ATOM 831 N N . HIS A 1 103 ? -11.197 1.154 -0.594 1.00 93.62 103 HIS A N 1
ATOM 832 C CA . HIS A 1 103 ? -9.907 0.897 -1.247 1.00 93.62 103 HIS A CA 1
ATOM 833 C C . HIS A 1 103 ? -9.492 -0.577 -1.117 1.00 93.62 103 HIS A C 1
ATOM 835 O O . HIS A 1 103 ? -8.336 -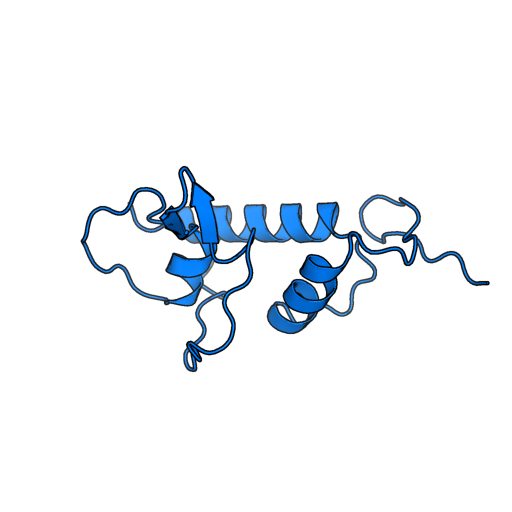0.887 -0.845 1.00 93.62 103 HIS A O 1
ATOM 841 N N . CYS A 1 104 ? -10.452 -1.505 -1.198 1.00 93.56 104 CYS A N 1
ATOM 842 C CA . CYS A 1 104 ? -10.169 -2.934 -1.069 1.00 93.56 104 CYS A CA 1
ATOM 843 C C . CYS A 1 104 ? -9.465 -3.470 -2.333 1.00 93.56 104 CYS A C 1
ATOM 845 O O . CYS A 1 104 ? -10.085 -3.482 -3.392 1.00 93.56 104 CYS A O 1
ATOM 847 N N . PRO A 1 105 ? -8.232 -4.002 -2.234 1.00 93.00 105 PRO A N 1
ATOM 848 C CA . PRO A 1 105 ? -7.490 -4.520 -3.387 1.00 93.00 105 PRO A CA 1
ATOM 849 C C . PRO A 1 105 ? -7.891 -5.958 -3.776 1.00 93.00 105 PRO A C 1
ATOM 851 O O . PRO A 1 105 ? -7.239 -6.567 -4.614 1.00 93.00 105 PRO A O 1
ATOM 854 N N . TYR A 1 106 ? -8.909 -6.532 -3.125 1.00 89.00 106 TYR A N 1
ATOM 855 C CA . TYR A 1 106 ? -9.371 -7.915 -3.333 1.00 89.00 106 TYR A CA 1
ATOM 856 C C . TYR A 1 106 ? -10.805 -7.995 -3.880 1.00 89.00 106 TYR A C 1
ATOM 858 O O . TYR A 1 106 ? -11.385 -9.082 -3.879 1.00 89.00 106 TYR A O 1
ATOM 866 N N . ASN A 1 107 ? -11.398 -6.849 -4.227 1.00 79.94 107 ASN A N 1
ATOM 867 C CA . ASN A 1 107 ? -12.762 -6.748 -4.742 1.00 79.94 107 ASN A CA 1
ATOM 868 C C . ASN A 1 107 ? -12.797 -6.832 -6.268 1.00 79.94 107 ASN A C 1
ATOM 87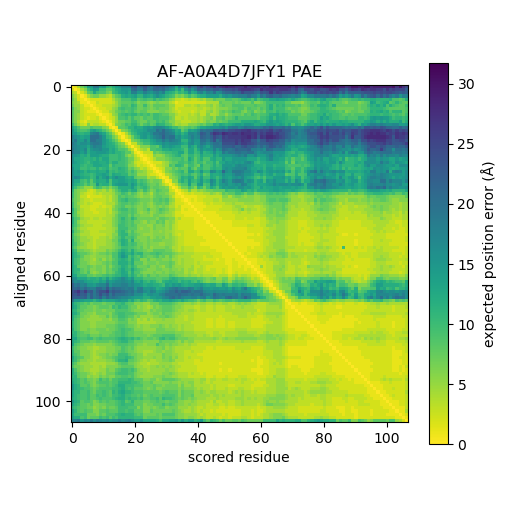0 O O . ASN A 1 107 ? -11.826 -6.361 -6.899 1.00 79.94 107 ASN A O 1
#

Secondary structure (DSSP, 8-state):
----B-TTT--B---SSTTHHHHHHHHHTT------HHHHHHHHHHHHHHHHTTSS--TT--TT--TT-PPBTTTEEEETTEEEE-HHHHHHHTS--SS--TT-TT-

Foldseek 3Di:
DDQQAAPPPRHTPDPDDVCPVVVVLCVLVVDPGRHDPVVSVVVVVVVLVCCLVVVDPLPLADPPDDPPDDDDVQQFHADPNDTAGALSVQSNVPDDPPPPHPHPSND

Solvent-accessible surface area (backbone atoms only — not comparable to full-atom values): 6709 Å² total; per-residue (Å²): 135,84,85,48,48,14,78,82,80,63,49,73,56,69,96,56,90,83,46,70,64,40,57,57,48,30,62,74,67,69,53,90,69,58,56,41,57,67,59,51,48,55,52,50,54,51,52,52,51,37,33,56,71,66,76,43,75,75,82,62,40,44,93,75,73,60,91,86,71,78,47,74,83,54,32,26,43,78,54,96,88,38,84,43,63,30,39,57,38,45,43,25,67,60,61,86,84,84,73,81,54,96,42,51,63,86,116

Mean predicted aligned error: 7.85 Å

pLDDT: mean 80.46, std 14.44, range [45.12, 96.25]

Organism: NCBI:txid2715131

InterPro domains:
  IPR040807 Protein of unknown function DUF5522 [PF17653] (67-107)